Protein AF-A0A8J7XHH4-F1 (afdb_monomer)

Solvent-accessible surface area (backbone atoms only — not comparable to full-atom values): 8682 Å² total; per-residue (Å²): 131,56,57,58,59,51,50,54,49,51,49,52,61,48,37,75,79,38,76,70,52,39,45,34,36,35,46,32,32,19,59,95,51,48,23,86,55,56,85,35,48,41,34,37,41,37,36,25,42,30,60,57,77,44,83,91,37,75,90,38,88,51,46,20,26,38,36,36,40,36,47,81,93,42,71,57,73,76,45,79,43,81,49,61,80,76,68,57,36,77,50,75,79,84,74,85,68,39,56,57,57,46,52,51,51,41,38,74,74,68,55,69,70,51,23,43,33,38,31,42,36,19,61,66,48,95,89,58,86,61,41,27,44,36,32,34,26,72,94,77,43,30,36,38,35,28,31,55,84,78,67,48,76,50,74,45,81,104

Structure (mmCIF, N/CA/C/O backbone):
data_AF-A0A8J7XHH4-F1
#
_entry.id   AF-A0A8J7XHH4-F1
#
loop_
_atom_site.group_PDB
_atom_site.id
_atom_site.type_symbol
_atom_site.label_atom_id
_atom_site.label_alt_id
_atom_site.label_comp_id
_atom_site.label_asym_id
_atom_site.label_entity_id
_atom_site.label_seq_id
_atom_site.pdbx_PDB_ins_code
_atom_site.Cartn_x
_atom_site.Cartn_y
_atom_site.Cartn_z
_atom_site.occupancy
_atom_site.B_iso_or_equiv
_atom_site.auth_seq_id
_atom_site.auth_comp_id
_atom_site.auth_asym_id
_atom_site.auth_atom_id
_atom_site.pdbx_PDB_model_num
ATOM 1 N N . MET A 1 1 ? -11.246 9.301 -6.656 1.00 82.69 1 MET A N 1
ATOM 2 C CA . MET A 1 1 ? -10.552 8.182 -7.326 1.00 82.69 1 MET A CA 1
ATOM 3 C C . MET A 1 1 ? -10.288 7.167 -6.247 1.00 82.69 1 MET A C 1
ATOM 5 O O . MET A 1 1 ? -9.785 7.558 -5.202 1.00 82.69 1 MET A O 1
ATOM 9 N N . SER A 1 2 ? -10.711 5.932 -6.457 1.00 95.56 2 SER A N 1
ATOM 10 C CA . SER A 1 2 ? -10.517 4.839 -5.510 1.00 95.56 2 SER A CA 1
ATOM 11 C C . SER A 1 2 ? -9.021 4.528 -5.355 1.00 95.56 2 SER A C 1
ATOM 13 O O . SER A 1 2 ? -8.223 4.862 -6.239 1.00 95.56 2 SER A O 1
ATOM 15 N N . PHE A 1 3 ? -8.608 3.903 -4.248 1.00 97.94 3 PHE A N 1
ATOM 16 C CA . PHE A 1 3 ? -7.197 3.548 -4.084 1.00 97.94 3 PHE A CA 1
ATOM 17 C C . PHE A 1 3 ? -6.765 2.536 -5.153 1.00 97.94 3 PHE A C 1
ATOM 19 O O . PHE A 1 3 ? -5.697 2.703 -5.741 1.00 97.94 3 PHE A O 1
ATOM 26 N N . LEU A 1 4 ? -7.608 1.554 -5.493 1.00 97.94 4 LEU A N 1
ATOM 27 C CA . LEU A 1 4 ? -7.313 0.614 -6.581 1.00 97.94 4 LEU A CA 1
ATOM 28 C C . LEU A 1 4 ? -7.139 1.308 -7.938 1.00 97.94 4 LEU A C 1
ATOM 30 O O . LEU A 1 4 ? -6.260 0.933 -8.714 1.00 97.94 4 LEU A O 1
ATOM 34 N N . GLU A 1 5 ? -7.911 2.357 -8.228 1.00 97.88 5 GLU A N 1
ATOM 35 C CA . GLU A 1 5 ? -7.711 3.156 -9.443 1.00 97.88 5 GLU A CA 1
ATOM 36 C C . GLU A 1 5 ? -6.350 3.875 -9.446 1.00 97.88 5 GLU A C 1
ATOM 38 O O . GLU A 1 5 ? -5.684 3.931 -10.486 1.00 97.88 5 GLU A O 1
ATOM 43 N N . ILE A 1 6 ? -5.914 4.405 -8.295 1.00 98.38 6 ILE A N 1
ATOM 44 C CA . ILE A 1 6 ? -4.589 5.025 -8.133 1.00 98.38 6 ILE A CA 1
ATOM 45 C C . ILE A 1 6 ? -3.495 3.960 -8.300 1.00 98.38 6 ILE A C 1
ATOM 47 O O . ILE A 1 6 ? -2.567 4.161 -9.085 1.00 98.38 6 ILE A O 1
ATOM 51 N N . LEU A 1 7 ? -3.627 2.806 -7.642 1.00 98.50 7 LEU A N 1
ATOM 52 C CA . LEU A 1 7 ? -2.686 1.686 -7.719 1.00 98.50 7 LEU A CA 1
ATOM 53 C C . LEU A 1 7 ? -2.517 1.181 -9.156 1.00 98.50 7 LEU A C 1
ATOM 55 O O . LEU A 1 7 ? -1.395 1.023 -9.632 1.00 98.50 7 LEU A O 1
ATOM 59 N N . MET A 1 8 ? -3.608 1.000 -9.901 1.00 98.12 8 MET A N 1
ATOM 60 C CA . MET A 1 8 ? -3.527 0.544 -11.292 1.00 98.12 8 MET A CA 1
ATOM 61 C C . MET A 1 8 ? -2.899 1.588 -12.224 1.00 98.12 8 MET A C 1
ATOM 63 O O . MET A 1 8 ? -2.264 1.222 -13.217 1.00 98.12 8 MET A O 1
ATOM 67 N N . LYS A 1 9 ? -3.036 2.887 -11.927 1.00 98.44 9 LYS A N 1
ATOM 68 C CA . LYS A 1 9 ? -2.292 3.940 -12.639 1.00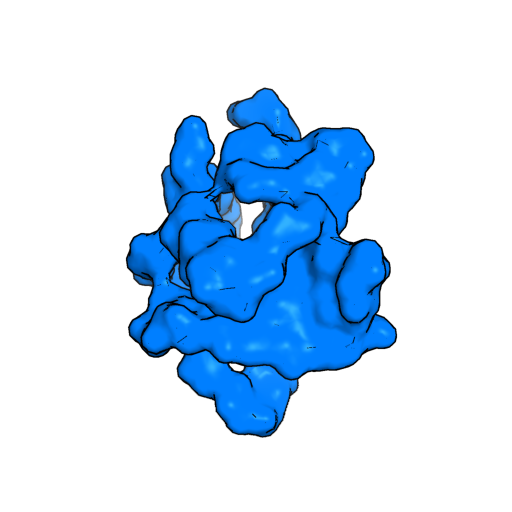 98.44 9 LYS A CA 1
ATOM 69 C C . LYS A 1 9 ? -0.808 3.907 -12.288 1.00 98.44 9 LYS A C 1
ATOM 71 O O . LYS A 1 9 ? 0.010 3.980 -13.202 1.00 98.44 9 LYS A O 1
ATOM 76 N N . ALA A 1 10 ? -0.468 3.736 -11.011 1.00 98.50 10 ALA A N 1
ATOM 77 C CA . ALA A 1 10 ? 0.910 3.583 -10.556 1.00 98.50 10 ALA A CA 1
ATOM 78 C C . ALA A 1 10 ? 1.593 2.390 -11.248 1.00 98.50 10 ALA A C 1
ATOM 80 O O . ALA A 1 10 ? 2.664 2.553 -11.834 1.00 98.50 10 ALA A O 1
ATOM 81 N N . TRP A 1 11 ? 0.917 1.235 -11.283 1.00 98.25 11 TRP A N 1
ATOM 82 C CA . TRP A 1 11 ? 1.371 0.027 -11.973 1.00 98.25 11 TRP A CA 1
ATOM 83 C C . TRP A 1 11 ? 1.678 0.295 -13.446 1.00 98.25 11 TRP A C 1
ATOM 85 O O . TRP A 1 11 ? 2.761 -0.034 -13.924 1.00 98.25 11 TRP A O 1
ATOM 95 N N . LYS A 1 12 ? 0.757 0.945 -14.171 1.00 98.25 12 LYS A N 1
ATOM 96 C CA . LYS A 1 12 ? 0.950 1.289 -15.590 1.00 98.25 12 LYS A CA 1
ATOM 97 C C . LYS A 1 12 ? 2.130 2.238 -15.812 1.00 98.25 12 LYS A C 1
ATOM 99 O O . LYS A 1 12 ? 2.875 2.052 -16.767 1.00 98.25 12 LYS A O 1
ATOM 104 N N . ILE A 1 13 ? 2.308 3.243 -14.950 1.00 98.44 13 ILE A N 1
ATOM 105 C CA . ILE A 1 13 ? 3.426 4.196 -15.047 1.00 98.44 13 ILE A CA 1
ATOM 106 C C . ILE A 1 13 ? 4.764 3.474 -14.868 1.00 98.44 13 ILE A C 1
ATOM 108 O O . ILE A 1 13 ? 5.683 3.693 -15.657 1.00 98.44 13 ILE A O 1
ATOM 112 N N . VAL A 1 14 ? 4.874 2.620 -13.847 1.00 98.12 14 VAL A N 1
ATOM 113 C CA . VAL A 1 14 ? 6.122 1.908 -13.550 1.00 98.12 14 VAL A CA 1
ATOM 114 C C . VAL A 1 14 ? 6.416 0.852 -14.606 1.00 98.12 14 VAL A C 1
ATOM 116 O O . VAL A 1 14 ? 7.515 0.849 -15.149 1.00 98.12 14 VAL A O 1
ATOM 119 N N . THR A 1 15 ? 5.447 0.014 -14.975 1.00 97.06 15 THR A N 1
ATOM 120 C CA . THR A 1 15 ? 5.667 -1.070 -15.952 1.00 97.06 15 THR A CA 1
ATOM 121 C C . THR A 1 15 ? 5.940 -0.583 -17.373 1.00 97.06 15 THR A C 1
ATOM 123 O O . THR A 1 15 ? 6.574 -1.297 -18.145 1.00 97.06 15 THR A O 1
ATOM 126 N N . ALA A 1 16 ? 5.551 0.648 -17.718 1.00 97.19 16 ALA A N 1
ATOM 127 C CA . ALA A 1 16 ? 5.952 1.263 -18.982 1.00 97.19 16 ALA A CA 1
ATOM 128 C C . ALA A 1 16 ? 7.470 1.521 -19.073 1.00 97.19 16 ALA A C 1
ATOM 130 O O . ALA A 1 16 ? 8.018 1.518 -20.172 1.00 97.19 16 ALA A O 1
ATOM 131 N N . GLN A 1 17 ? 8.142 1.749 -17.939 1.00 95.44 17 GLN A N 1
ATOM 132 C CA . GLN A 1 17 ? 9.592 1.990 -17.870 1.00 95.44 17 GLN A CA 1
ATOM 133 C C . GLN A 1 17 ? 10.364 0.746 -17.414 1.00 95.44 17 GLN A C 1
ATOM 135 O O . GLN A 1 17 ? 11.459 0.485 -17.900 1.00 95.44 17 GLN A O 1
ATOM 140 N N . TYR A 1 18 ? 9.756 -0.055 -16.539 1.00 95.62 18 TYR A N 1
ATOM 141 C CA . TYR A 1 18 ? 10.326 -1.253 -15.932 1.00 95.62 18 TYR A CA 1
ATOM 142 C C . TYR A 1 18 ? 9.367 -2.439 -16.147 1.00 95.62 18 TYR A C 1
ATOM 144 O O . TYR A 1 18 ? 8.606 -2.784 -15.242 1.00 95.62 18 TYR A O 1
ATOM 152 N N . PRO A 1 19 ? 9.363 -3.082 -17.331 1.00 94.81 19 PRO A N 1
ATOM 153 C CA . PRO A 1 19 ? 8.359 -4.096 -17.688 1.00 94.81 19 PRO A CA 1
ATOM 154 C C . PRO A 1 19 ? 8.297 -5.314 -16.758 1.00 94.81 19 PRO A C 1
ATOM 156 O O . PRO A 1 19 ? 7.258 -5.960 -16.667 1.00 94.81 19 PRO A O 1
ATOM 159 N N . ASN A 1 20 ? 9.394 -5.607 -16.056 1.00 94.12 20 ASN A N 1
ATOM 160 C CA . ASN A 1 20 ? 9.496 -6.721 -15.112 1.00 94.12 20 ASN A CA 1
ATOM 161 C C . ASN A 1 20 ? 9.258 -6.298 -13.653 1.00 94.12 20 ASN A C 1
ATOM 163 O O . ASN A 1 20 ? 9.538 -7.083 -12.750 1.00 94.12 20 ASN A O 1
ATOM 167 N N . ALA A 1 21 ? 8.800 -5.066 -13.406 1.00 97.12 21 ALA A N 1
ATOM 168 C CA . ALA A 1 21 ? 8.500 -4.593 -12.062 1.00 97.12 21 ALA A CA 1
ATOM 169 C C . ALA A 1 21 ? 7.438 -5.474 -11.391 1.00 97.12 21 ALA A C 1
ATOM 171 O O . ALA A 1 21 ? 6.449 -5.863 -12.011 1.00 97.12 21 ALA A O 1
ATOM 172 N N . GLN A 1 22 ? 7.625 -5.761 -10.106 1.00 97.88 22 GLN A N 1
ATOM 173 C CA . GLN A 1 22 ? 6.695 -6.536 -9.289 1.00 97.88 22 GLN A CA 1
ATOM 174 C C . GLN A 1 22 ? 6.311 -5.694 -8.074 1.00 97.88 22 GLN A C 1
ATOM 176 O O . GLN A 1 22 ? 7.167 -5.071 -7.456 1.00 97.88 22 GLN A O 1
ATOM 181 N N . PHE A 1 23 ? 5.025 -5.616 -7.755 1.00 98.56 23 PHE A N 1
ATOM 182 C CA . PHE A 1 23 ? 4.531 -4.731 -6.702 1.00 98.56 23 PHE A CA 1
ATOM 183 C C . PHE A 1 23 ? 4.818 -5.312 -5.307 1.00 98.56 23 PHE A C 1
ATOM 185 O O . PHE A 1 23 ? 4.500 -6.477 -5.065 1.00 98.56 23 PHE A O 1
ATOM 192 N N . TYR A 1 24 ? 5.411 -4.513 -4.412 1.00 98.25 24 TYR A N 1
ATOM 193 C CA . TYR A 1 24 ? 5.651 -4.892 -3.012 1.00 98.25 24 TYR A CA 1
ATOM 194 C C . TYR A 1 24 ? 4.634 -4.260 -2.070 1.00 98.25 24 TYR A C 1
ATOM 196 O O . TYR A 1 24 ? 3.920 -4.971 -1.367 1.00 98.25 24 TYR A O 1
ATOM 204 N N . GLU A 1 25 ? 4.563 -2.930 -2.060 1.00 98.19 25 GLU A N 1
ATOM 205 C CA . GLU A 1 25 ? 3.775 -2.214 -1.062 1.00 98.19 25 GLU A CA 1
ATOM 206 C C . GLU A 1 25 ? 3.309 -0.834 -1.536 1.00 98.19 25 GLU A C 1
ATOM 208 O O . GLU A 1 25 ? 3.855 -0.239 -2.475 1.00 98.19 25 GLU A O 1
ATOM 213 N N . ALA A 1 26 ? 2.286 -0.315 -0.858 1.00 98.69 26 ALA A N 1
ATOM 214 C CA . ALA A 1 26 ? 1.862 1.072 -0.955 1.00 98.69 26 ALA A CA 1
ATOM 215 C C . ALA A 1 26 ? 1.664 1.682 0.437 1.00 98.69 26 ALA A C 1
ATOM 217 O O . ALA A 1 26 ? 0.777 1.255 1.175 1.00 98.69 26 ALA A O 1
ATOM 218 N N . ASP A 1 27 ? 2.427 2.727 0.752 1.00 98.44 27 ASP A N 1
ATOM 219 C CA . ASP A 1 27 ? 2.287 3.505 1.984 1.00 98.44 27 ASP A CA 1
ATOM 220 C C . ASP A 1 27 ? 1.421 4.732 1.753 1.00 98.44 27 ASP A C 1
ATOM 222 O O . ASP A 1 27 ? 1.783 5.615 0.974 1.00 98.44 27 ASP A O 1
ATOM 226 N N . GLY A 1 28 ? 0.305 4.804 2.461 1.00 98.38 28 GLY A N 1
ATOM 227 C CA . GLY A 1 28 ? -0.654 5.892 2.444 1.00 98.38 28 GLY A CA 1
ATOM 228 C C . GLY A 1 28 ? -0.572 6.751 3.700 1.00 98.38 28 GLY A C 1
ATOM 229 O O . GLY A 1 28 ? -0.479 6.244 4.823 1.00 98.38 28 GLY A O 1
ATOM 230 N N . ARG A 1 29 ? -0.656 8.072 3.523 1.00 97.88 29 ARG A N 1
ATOM 231 C CA . ARG A 1 29 ? -0.745 9.033 4.631 1.00 97.88 29 ARG A CA 1
ATOM 232 C C . ARG A 1 29 ? -1.957 9.952 4.487 1.00 97.88 29 ARG A C 1
ATOM 234 O O . ARG A 1 29 ? -2.134 10.556 3.422 1.00 97.88 29 ARG A O 1
ATOM 241 N N . PRO A 1 30 ? -2.775 10.089 5.545 1.00 96.88 30 PRO A N 1
ATOM 242 C CA . PRO A 1 30 ? -3.801 11.113 5.598 1.00 96.88 30 PRO A CA 1
ATOM 243 C C . PRO A 1 30 ? -3.211 12.522 5.558 1.00 96.88 30 PRO A C 1
ATOM 245 O O . PRO A 1 30 ? -2.183 12.799 6.186 1.00 96.88 30 PRO A O 1
ATOM 248 N N . GLU A 1 31 ? -3.880 13.441 4.868 1.00 91.81 31 GLU A N 1
ATOM 249 C CA . GLU A 1 31 ? -3.545 14.861 4.969 1.00 91.81 31 GLU A CA 1
ATOM 250 C C . GLU A 1 31 ? -3.757 15.354 6.412 1.00 91.81 31 GLU A C 1
ATOM 252 O O . GLU A 1 31 ? -4.759 15.049 7.050 1.00 91.81 31 GLU A O 1
ATOM 257 N N . GLY A 1 32 ? -2.784 16.084 6.965 1.00 89.25 32 GLY A N 1
ATOM 258 C CA . GLY A 1 32 ? -2.826 16.515 8.369 1.00 89.25 32 GLY A CA 1
ATOM 259 C C . GLY A 1 32 ? -2.534 15.407 9.395 1.00 89.25 32 GLY A C 1
ATOM 260 O O . GLY A 1 32 ? -2.571 15.681 10.591 1.00 89.25 32 GLY A O 1
ATOM 261 N N . GLY A 1 33 ? -2.201 14.186 8.953 1.00 91.75 33 GLY A N 1
ATOM 262 C CA . GLY A 1 33 ? -1.739 13.091 9.816 1.00 91.75 33 GLY A CA 1
ATOM 263 C C . GLY A 1 33 ? -2.840 12.309 10.538 1.00 91.75 33 GLY A C 1
ATOM 264 O O . GLY A 1 33 ? -2.533 11.543 11.447 1.00 91.75 33 GLY A O 1
ATOM 265 N N . SER A 1 34 ? -4.104 12.498 10.155 1.00 94.88 34 SER A N 1
ATOM 266 C CA . SER A 1 34 ? -5.266 11.847 10.764 1.00 94.88 34 SER A CA 1
ATOM 267 C C . SER A 1 34 ? -6.324 11.550 9.700 1.00 94.88 34 SER A C 1
ATOM 269 O O . SER A 1 34 ? -6.716 12.451 8.961 1.00 94.88 34 SER A O 1
ATOM 271 N N . GLY A 1 35 ? -6.763 10.294 9.595 1.00 95.88 35 GLY A N 1
ATOM 272 C CA . GLY A 1 35 ? -7.727 9.834 8.595 1.00 95.88 35 GLY A CA 1
ATOM 273 C C . GLY A 1 35 ? -8.794 8.912 9.179 1.00 95.88 35 GLY A C 1
ATOM 274 O O . GLY A 1 35 ? -8.553 8.172 10.127 1.00 95.88 35 GLY A O 1
ATOM 275 N N . THR A 1 36 ? -9.992 8.961 8.605 1.00 97.06 36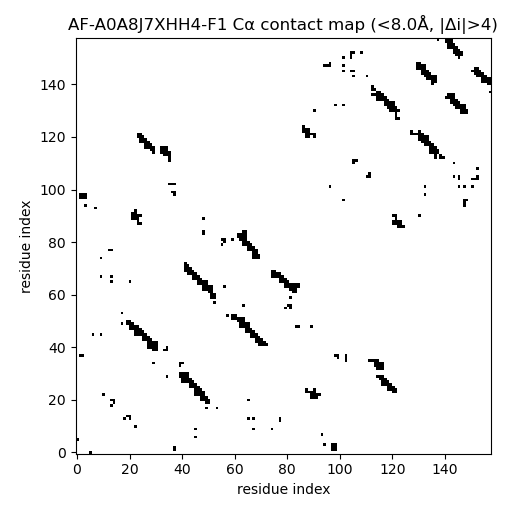 THR A N 1
ATOM 276 C CA . THR A 1 36 ? -11.158 8.134 8.978 1.00 97.06 36 THR A CA 1
ATOM 277 C C . THR A 1 36 ? -11.889 7.549 7.768 1.00 97.06 36 THR A C 1
ATOM 279 O O . THR A 1 36 ? -12.712 6.646 7.915 1.00 97.06 36 THR A O 1
ATOM 282 N N . LYS A 1 37 ? -11.592 8.042 6.563 1.00 97.44 37 LYS A N 1
ATOM 283 C CA . LYS A 1 37 ? -12.188 7.612 5.293 1.00 97.44 37 LYS A CA 1
ATOM 284 C C . LYS A 1 37 ? -11.125 7.567 4.186 1.00 97.44 37 LYS A C 1
ATOM 286 O O . LYS A 1 37 ? -10.074 8.193 4.328 1.00 97.44 37 LYS A O 1
ATOM 291 N N . PRO A 1 38 ? -11.384 6.868 3.065 1.00 97.31 38 PRO A N 1
ATOM 292 C CA . PRO A 1 38 ? -10.405 6.722 1.984 1.00 97.31 38 PRO A CA 1
ATOM 293 C C . PRO A 1 38 ? -9.891 8.050 1.432 1.00 97.31 38 PRO A C 1
ATOM 295 O O . PRO A 1 38 ? -8.695 8.198 1.203 1.00 97.31 38 PRO A O 1
ATOM 298 N N . ASP A 1 39 ? -10.790 9.023 1.270 1.00 96.44 39 ASP A N 1
ATOM 299 C CA . ASP A 1 39 ? -10.474 10.333 0.694 1.00 96.44 39 ASP A CA 1
ATOM 300 C C . ASP A 1 39 ? -9.541 11.180 1.571 1.00 96.44 39 ASP A C 1
ATOM 302 O O . ASP A 1 39 ? -9.007 12.180 1.095 1.00 96.44 39 ASP A O 1
ATOM 306 N N . ASP A 1 40 ? -9.314 10.803 2.832 1.00 97.06 40 ASP A N 1
ATOM 307 C CA . ASP A 1 40 ? -8.343 11.500 3.677 1.00 97.06 40 ASP A CA 1
ATOM 308 C C . ASP A 1 40 ? -6.903 11.176 3.242 1.00 97.06 40 ASP A C 1
ATOM 310 O O . ASP A 1 40 ? -5.998 11.986 3.451 1.00 97.06 40 ASP A O 1
ATOM 314 N N . VAL A 1 41 ? -6.676 10.022 2.598 1.00 97.94 41 VAL A N 1
ATOM 315 C CA . VAL A 1 41 ? -5.348 9.536 2.193 1.00 97.94 41 VAL A CA 1
ATOM 316 C C . VAL A 1 41 ? -4.929 10.137 0.852 1.00 97.94 41 VAL A C 1
ATOM 318 O O . VAL A 1 41 ? -5.257 9.636 -0.226 1.00 97.94 41 VAL A O 1
ATOM 321 N N . GLN A 1 42 ? -4.181 11.236 0.928 1.00 95.88 42 GLN A N 1
ATOM 322 C CA . GLN A 1 42 ? -3.819 12.068 -0.225 1.00 95.88 42 GLN A CA 1
ATOM 323 C C . GLN A 1 42 ? -2.371 11.891 -0.695 1.00 95.88 42 GLN A C 1
ATOM 325 O O . GLN A 1 42 ? -2.031 12.342 -1.793 1.00 95.88 42 GLN A O 1
ATOM 330 N N . GLU A 1 43 ? -1.524 11.243 0.106 1.00 97.44 43 GLU A N 1
ATOM 331 C CA . GLU A 1 43 ? -0.154 10.874 -0.254 1.00 97.44 43 GLU A CA 1
ATOM 332 C C . GLU A 1 43 ? -0.028 9.353 -0.318 1.00 97.44 43 GLU A C 1
ATOM 334 O O . GLU A 1 43 ? -0.441 8.665 0.614 1.00 97.44 43 GLU A O 1
ATOM 339 N N . TRP A 1 44 ? 0.584 8.856 -1.395 1.00 98.56 44 TRP A N 1
ATOM 340 C CA . TRP A 1 44 ? 0.978 7.458 -1.531 1.00 98.56 44 TRP A CA 1
ATOM 341 C C . TRP A 1 44 ? 2.427 7.332 -1.998 1.00 98.56 44 TRP A C 1
ATOM 343 O O . TRP A 1 44 ? 2.854 8.036 -2.918 1.00 98.56 44 TRP A O 1
ATOM 353 N N . ARG A 1 45 ? 3.168 6.383 -1.426 1.00 98.69 45 ARG A N 1
ATOM 354 C CA . ARG A 1 45 ? 4.415 5.853 -1.988 1.00 98.69 45 ARG A CA 1
ATOM 355 C C . ARG A 1 45 ? 4.174 4.412 -2.410 1.00 98.69 45 ARG A C 1
ATOM 357 O O . ARG A 1 45 ? 3.853 3.588 -1.572 1.00 98.69 45 ARG A O 1
ATOM 364 N N . PHE A 1 46 ? 4.362 4.119 -3.689 1.00 98.81 46 PHE A N 1
ATOM 365 C CA . PHE A 1 46 ? 4.317 2.766 -4.237 1.00 98.81 46 PHE A CA 1
ATOM 366 C C . PHE A 1 46 ? 5.737 2.238 -4.393 1.00 98.81 46 PHE A C 1
ATOM 368 O O . PHE A 1 46 ? 6.587 2.952 -4.934 1.00 98.81 46 PHE A O 1
ATOM 375 N N . VAL A 1 47 ? 5.971 1.002 -3.968 1.00 98.75 47 VAL A N 1
ATOM 376 C CA . VAL A 1 47 ? 7.277 0.343 -4.010 1.00 98.75 47 VAL A CA 1
ATOM 377 C C . VAL A 1 47 ? 7.194 -0.906 -4.877 1.00 98.75 47 VAL A C 1
ATOM 379 O O . VAL A 1 47 ? 6.262 -1.708 -4.772 1.00 98.75 47 VAL A O 1
ATOM 382 N N . TYR A 1 48 ? 8.185 -1.062 -5.749 1.00 98.50 48 TYR A N 1
ATOM 383 C CA . TYR A 1 48 ? 8.281 -2.164 -6.692 1.00 98.50 48 TYR A CA 1
ATOM 384 C C . TYR A 1 48 ? 9.649 -2.830 -6.606 1.00 98.50 48 TYR A C 1
ATOM 386 O O . TYR A 1 48 ? 10.680 -2.154 -6.621 1.00 98.50 48 TYR A O 1
ATOM 394 N N . ASN A 1 49 ? 9.640 -4.158 -6.607 1.00 97.69 49 ASN A N 1
ATOM 395 C CA . ASN A 1 49 ? 10.794 -4.983 -6.907 1.00 97.69 49 ASN A CA 1
ATOM 396 C C . ASN A 1 49 ? 11.134 -4.883 -8.391 1.00 97.69 49 ASN A C 1
ATOM 398 O O . ASN A 1 49 ? 10.263 -5.100 -9.238 1.00 97.69 49 ASN A O 1
ATOM 402 N N . ILE A 1 50 ? 12.402 -4.674 -8.711 1.00 96.69 50 ILE A N 1
ATOM 403 C CA . ILE A 1 50 ? 12.929 -4.848 -10.059 1.00 96.69 50 ILE A CA 1
ATOM 404 C C . ILE A 1 50 ? 13.904 -6.033 -10.029 1.00 96.69 50 ILE A C 1
ATOM 406 O O . ILE A 1 50 ? 14.940 -5.938 -9.365 1.00 96.69 50 ILE A O 1
ATOM 410 N N . PRO A 1 51 ? 13.597 -7.152 -10.715 1.00 93.69 51 PRO A N 1
ATOM 411 C CA . PRO A 1 51 ? 14.520 -8.277 -10.842 1.00 93.69 51 PRO A CA 1
ATOM 412 C C . PRO A 1 51 ? 15.869 -7.872 -11.468 1.00 93.69 51 PRO A C 1
ATOM 414 O O . PRO A 1 51 ? 15.945 -6.830 -12.129 1.00 93.69 51 PRO A O 1
ATOM 417 N N . PRO A 1 52 ? 16.930 -8.688 -11.313 1.00 91.00 52 PRO A N 1
ATOM 418 C CA . PRO A 1 52 ? 18.255 -8.368 -11.834 1.00 91.00 52 PRO A CA 1
ATOM 419 C C . PRO A 1 52 ? 18.246 -8.142 -13.351 1.00 91.00 52 PRO A C 1
ATOM 421 O O . PRO A 1 52 ? 17.434 -8.720 -14.078 1.00 91.00 52 PRO A O 1
ATOM 424 N N . GLY A 1 53 ? 19.191 -7.331 -13.833 1.00 83.00 53 GLY A N 1
ATOM 425 C CA . GLY A 1 53 ? 19.325 -7.000 -15.257 1.00 83.00 53 GLY A CA 1
ATOM 426 C C . GLY A 1 53 ? 18.659 -5.685 -15.677 1.00 83.00 53 GLY A C 1
ATOM 427 O O . GLY A 1 53 ? 18.450 -5.460 -16.870 1.00 83.00 53 GLY A O 1
ATOM 428 N N . SER A 1 54 ? 18.327 -4.809 -14.723 1.00 81.25 54 SER A N 1
ATOM 429 C CA . SER A 1 54 ? 17.913 -3.435 -15.032 1.00 81.25 54 SER A CA 1
ATOM 430 C C . SER A 1 54 ? 19.058 -2.635 -15.662 1.00 81.25 54 SER A C 1
ATOM 432 O O . SER A 1 54 ? 20.213 -2.804 -15.271 1.00 81.25 54 SER A O 1
ATOM 434 N N . LYS A 1 55 ? 18.753 -1.735 -16.602 1.00 84.81 55 LYS A N 1
ATOM 435 C CA . LYS A 1 55 ? 19.776 -0.933 -17.302 1.00 84.81 55 LYS A CA 1
ATOM 436 C C . LYS A 1 55 ? 20.327 0.193 -16.432 1.00 84.81 55 LYS A C 1
ATOM 438 O O . LYS A 1 55 ? 21.438 0.659 -16.651 1.00 84.81 55 LYS A O 1
ATOM 443 N N . GLU A 1 56 ? 19.525 0.632 -15.478 1.00 86.69 56 GLU A N 1
ATOM 444 C CA . GLU A 1 56 ? 19.778 1.732 -14.560 1.00 86.69 56 GLU A CA 1
ATOM 445 C C . GLU A 1 56 ? 20.751 1.326 -13.442 1.00 86.69 56 GLU A C 1
ATOM 447 O O . GLU A 1 56 ? 21.461 2.177 -12.913 1.00 86.69 56 GLU A O 1
ATOM 452 N N . CYS A 1 57 ? 20.827 0.026 -13.136 1.00 88.62 57 CYS A N 1
ATOM 453 C CA . CYS A 1 57 ? 21.750 -0.566 -12.166 1.00 88.62 57 CYS A CA 1
ATOM 454 C C . CYS A 1 57 ? 22.549 -1.715 -12.817 1.00 88.62 57 CYS A C 1
ATOM 456 O O . CYS A 1 57 ? 22.311 -2.884 -12.503 1.00 88.62 57 CYS A O 1
ATOM 458 N N . PRO A 1 58 ? 23.465 -1.413 -13.759 1.00 83.38 58 PRO A N 1
ATOM 459 C CA . PRO A 1 58 ? 24.130 -2.423 -14.589 1.00 83.38 58 PRO A CA 1
ATOM 460 C C . PRO A 1 58 ? 25.076 -3.342 -13.802 1.00 83.38 58 PRO A C 1
ATOM 462 O O . PRO A 1 58 ? 25.264 -4.493 -14.190 1.00 83.38 58 PRO A O 1
ATOM 465 N N . ASP A 1 59 ? 25.627 -2.858 -12.686 1.00 87.25 59 ASP A N 1
ATOM 466 C CA . ASP A 1 59 ? 26.584 -3.594 -11.850 1.00 87.25 59 ASP A CA 1
ATOM 467 C C . ASP A 1 59 ? 25.918 -4.314 -10.663 1.00 87.25 59 ASP A C 1
ATOM 469 O O . ASP A 1 59 ? 26.603 -4.860 -9.797 1.00 87.25 59 ASP A O 1
ATOM 473 N N . THR A 1 60 ? 24.581 -4.320 -10.593 1.00 83.88 60 THR A N 1
ATOM 474 C CA . THR A 1 60 ? 23.833 -4.917 -9.481 1.00 83.88 60 THR A CA 1
ATOM 475 C C . THR A 1 60 ? 23.322 -6.312 -9.858 1.00 83.88 60 THR A C 1
ATOM 477 O O . THR A 1 60 ? 22.372 -6.431 -10.634 1.00 83.88 60 THR A O 1
ATOM 480 N N . PRO A 1 61 ? 23.898 -7.397 -9.298 1.00 84.81 61 PRO A N 1
ATOM 481 C CA . PRO A 1 61 ? 23.459 -8.764 -9.590 1.00 84.81 61 PRO A CA 1
ATOM 482 C C . PRO A 1 61 ? 22.183 -9.165 -8.830 1.00 84.81 61 PRO A C 1
ATOM 484 O O . PRO A 1 61 ? 21.668 -10.264 -9.028 1.00 84.81 61 PRO A O 1
ATOM 487 N N . SER A 1 62 ? 21.689 -8.306 -7.935 1.00 91.50 62 SER A N 1
ATOM 488 C CA . SER A 1 62 ? 20.510 -8.532 -7.100 1.00 91.50 62 SER A CA 1
ATOM 489 C C . SER A 1 62 ? 19.288 -7.761 -7.596 1.00 91.50 62 SER A C 1
ATOM 491 O O . SER A 1 62 ? 19.360 -6.952 -8.520 1.00 91.50 62 SER A O 1
ATOM 493 N N . ASN A 1 63 ? 18.152 -7.992 -6.938 1.00 95.00 63 ASN A N 1
ATOM 494 C CA . ASN A 1 63 ? 16.982 -7.143 -7.104 1.00 95.00 63 ASN A CA 1
ATOM 495 C C . ASN A 1 63 ? 17.294 -5.694 -6.693 1.00 95.00 63 ASN A C 1
ATOM 497 O O . ASN A 1 63 ? 18.150 -5.445 -5.840 1.00 95.00 63 ASN A O 1
ATOM 501 N N . THR A 1 64 ? 16.556 -4.758 -7.283 1.00 96.75 64 THR A N 1
ATOM 502 C CA . THR A 1 64 ? 16.621 -3.316 -7.009 1.00 96.75 64 THR A CA 1
ATOM 503 C C . THR A 1 64 ? 15.216 -2.752 -6.797 1.00 96.75 64 THR A C 1
ATOM 505 O O . THR A 1 64 ? 14.228 -3.481 -6.927 1.00 96.75 64 THR A O 1
ATOM 508 N N . THR A 1 65 ? 15.108 -1.469 -6.453 1.00 97.88 65 THR A N 1
ATOM 509 C CA . THR A 1 65 ? 13.838 -0.870 -6.023 1.00 97.88 65 THR A CA 1
ATOM 510 C C . THR A 1 65 ? 13.435 0.299 -6.900 1.00 97.88 65 THR A C 1
ATOM 512 O O . THR A 1 65 ? 14.215 1.229 -7.105 1.00 97.88 65 THR A O 1
ATOM 515 N N . VAL A 1 66 ? 12.178 0.313 -7.339 1.00 98.25 66 VAL A N 1
ATOM 516 C CA . VAL A 1 66 ? 11.552 1.504 -7.922 1.00 98.25 66 VAL A CA 1
ATOM 517 C C . VAL A 1 66 ? 10.471 2.027 -6.991 1.00 98.25 66 VAL A C 1
ATOM 519 O O . VAL A 1 66 ? 9.605 1.286 -6.534 1.00 98.25 66 VAL A O 1
ATOM 522 N N . MET A 1 67 ? 10.507 3.332 -6.741 1.00 98.62 67 MET A N 1
ATOM 523 C CA . MET A 1 67 ? 9.506 4.056 -5.971 1.00 98.62 67 MET A CA 1
ATOM 524 C C . MET A 1 67 ? 8.762 5.049 -6.858 1.00 98.62 67 MET A C 1
ATOM 526 O O . MET A 1 67 ? 9.365 5.765 -7.658 1.00 98.62 67 MET A O 1
ATOM 530 N N . LEU A 1 68 ? 7.450 5.146 -6.677 1.00 98.75 68 LEU A N 1
ATOM 531 C CA . LEU A 1 68 ? 6.608 6.147 -7.325 1.00 98.75 68 LEU A CA 1
ATOM 532 C C . LEU A 1 68 ? 5.757 6.847 -6.270 1.00 98.75 68 LEU A C 1
ATOM 534 O O . LEU A 1 68 ? 5.110 6.184 -5.464 1.00 98.75 68 LEU A O 1
ATOM 538 N N . ARG A 1 69 ? 5.737 8.181 -6.275 1.00 98.56 69 ARG A N 1
ATOM 539 C CA . ARG A 1 69 ? 4.897 8.955 -5.358 1.00 98.56 69 ARG A CA 1
ATOM 540 C C . ARG A 1 69 ? 3.645 9.452 -6.060 1.00 98.56 69 ARG A C 1
ATOM 542 O O . ARG A 1 69 ? 3.700 9.853 -7.220 1.00 98.56 69 ARG A O 1
ATOM 549 N N . TYR A 1 70 ? 2.543 9.473 -5.329 1.00 98.44 70 TYR A N 1
ATOM 550 C CA . TYR A 1 70 ? 1.319 10.177 -5.675 1.00 98.44 70 TYR A CA 1
ATOM 551 C C . TYR A 1 70 ? 1.014 11.188 -4.576 1.00 98.44 70 TYR A C 1
ATOM 553 O O . TYR A 1 70 ? 1.079 10.859 -3.394 1.00 98.44 70 TYR A O 1
ATOM 561 N N . TYR A 1 71 ? 0.666 12.408 -4.963 1.00 97.00 71 TYR A N 1
ATOM 562 C CA . TYR A 1 71 ? 0.243 13.453 -4.043 1.00 97.00 71 TYR A CA 1
ATOM 563 C C . TYR A 1 71 ? -0.862 14.282 -4.690 1.00 97.00 71 TYR A C 1
ATOM 565 O O . TYR A 1 71 ? -0.676 14.797 -5.796 1.00 97.00 71 TYR A O 1
ATOM 573 N N . LYS A 1 72 ? -2.014 14.394 -4.019 1.00 93.69 72 LYS A N 1
ATOM 574 C CA . LYS A 1 72 ? -3.142 15.261 -4.418 1.00 93.69 72 LYS A CA 1
ATOM 575 C C . LYS A 1 72 ? -3.467 15.215 -5.921 1.00 93.69 72 LYS A C 1
ATOM 577 O O . LYS A 1 72 ? -3.529 16.239 -6.599 1.00 93.69 72 LYS A O 1
ATOM 582 N N . GLY A 1 73 ? -3.649 14.012 -6.464 1.00 94.38 73 GLY A N 1
ATOM 583 C CA . GLY A 1 73 ? -4.059 13.814 -7.861 1.00 94.38 73 GLY A CA 1
ATOM 584 C C . GLY A 1 73 ? -2.924 13.678 -8.875 1.00 94.38 73 GLY A C 1
ATOM 585 O O . GLY A 1 73 ? -3.206 13.391 -10.037 1.00 94.38 73 GLY A O 1
ATOM 586 N N . SER A 1 74 ? -1.662 13.844 -8.470 1.00 97.00 74 SER A N 1
ATOM 587 C CA . SER A 1 74 ? -0.515 13.844 -9.386 1.00 97.00 74 SER A CA 1
ATOM 588 C C . SER A 1 74 ? 0.537 12.808 -9.006 1.00 97.00 74 SER A C 1
ATOM 590 O O . SER A 1 74 ? 0.843 12.631 -7.830 1.00 97.00 74 SER A O 1
ATOM 592 N N . PHE A 1 75 ? 1.125 12.157 -10.012 1.00 98.50 75 PHE A N 1
ATOM 593 C CA . PHE A 1 75 ? 2.257 11.245 -9.839 1.00 98.50 75 PHE A CA 1
ATOM 594 C C . PHE A 1 75 ? 3.592 11.964 -10.058 1.00 98.50 75 PHE A C 1
ATOM 596 O O . PHE A 1 75 ? 3.712 12.815 -10.941 1.00 98.50 75 PHE A O 1
ATOM 603 N N . SER A 1 76 ? 4.612 11.587 -9.287 1.00 98.06 76 SER A N 1
ATOM 604 C CA . SER A 1 76 ? 6.002 11.954 -9.561 1.00 98.06 76 SER A CA 1
ATOM 605 C C . SER A 1 76 ? 6.560 11.166 -10.751 1.00 98.06 76 SER A C 1
ATOM 607 O O . SER A 1 76 ? 5.907 10.289 -11.317 1.00 98.06 76 SER A O 1
ATOM 609 N N . LYS A 1 77 ? 7.821 11.427 -11.108 1.00 97.00 77 LYS A N 1
ATOM 610 C CA . LYS A 1 77 ? 8.595 10.458 -11.895 1.00 97.00 77 LYS A CA 1
ATOM 611 C C . LYS A 1 77 ? 8.950 9.247 -11.015 1.00 97.00 77 LYS A C 1
ATOM 613 O O . LYS A 1 77 ? 9.146 9.447 -9.809 1.00 97.00 77 LYS A O 1
ATOM 618 N N . PRO A 1 78 ? 9.044 8.030 -11.580 1.00 97.81 78 PRO A N 1
ATOM 619 C CA . P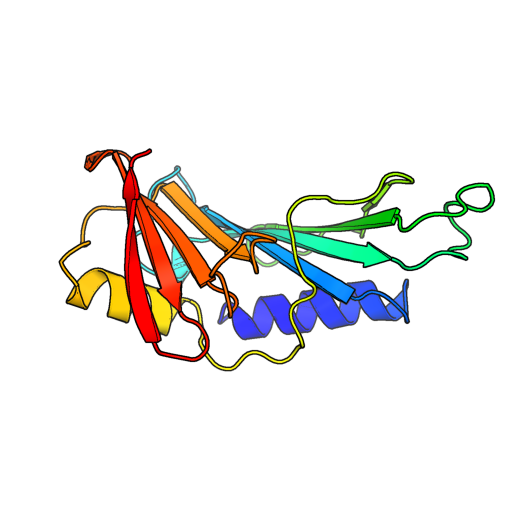RO A 1 78 ? 9.639 6.898 -10.881 1.00 97.81 78 PRO A CA 1
ATOM 620 C C . PRO A 1 78 ? 11.083 7.204 -10.472 1.00 97.81 78 PRO A C 1
ATOM 622 O O . PRO A 1 78 ? 11.834 7.805 -11.240 1.00 97.81 78 PRO A O 1
ATOM 625 N N . SER A 1 79 ? 11.458 6.783 -9.269 1.00 97.19 79 SER A N 1
ATOM 626 C CA . SER A 1 79 ? 12.819 6.852 -8.741 1.00 97.19 79 SER A CA 1
ATOM 627 C C . SER A 1 79 ? 13.352 5.440 -8.584 1.00 97.19 79 SER A C 1
ATOM 629 O O . SER A 1 79 ? 12.734 4.641 -7.884 1.00 97.19 79 SER A O 1
ATOM 631 N N . HIS A 1 80 ? 14.492 5.144 -9.195 1.00 96.75 80 HIS A N 1
ATOM 632 C CA . HIS A 1 80 ? 15.156 3.847 -9.090 1.00 96.75 80 HIS A CA 1
ATOM 633 C C . HIS A 1 80 ? 16.350 3.951 -8.148 1.00 96.75 80 HIS A C 1
ATOM 635 O O . HIS A 1 80 ? 17.119 4.908 -8.216 1.00 96.75 80 HIS A O 1
ATOM 641 N N . VAL A 1 81 ? 16.476 2.980 -7.255 1.00 95.62 81 VAL A N 1
ATOM 642 C CA . VAL A 1 81 ? 17.593 2.817 -6.332 1.00 95.62 81 VAL A CA 1
ATOM 643 C C . VAL A 1 81 ? 18.187 1.420 -6.512 1.00 95.62 81 VAL A C 1
ATOM 645 O O . VAL A 1 81 ? 17.444 0.439 -6.572 1.00 95.62 81 VAL A O 1
ATOM 648 N N . CYS A 1 82 ? 19.517 1.319 -6.569 1.00 95.44 82 CYS A N 1
ATOM 649 C CA . CYS A 1 82 ? 20.244 0.067 -6.818 1.00 95.44 82 CYS A CA 1
ATOM 650 C C . CYS A 1 82 ? 20.387 -0.835 -5.580 1.00 95.44 82 CYS A C 1
ATOM 652 O O . CYS A 1 82 ? 21.312 -1.640 -5.488 1.00 95.44 82 CYS A O 1
ATOM 654 N N . GLU A 1 83 ? 19.447 -0.722 -4.646 1.00 95.06 83 GLU A N 1
ATOM 655 C CA . GLU A 1 83 ? 19.349 -1.541 -3.444 1.00 95.06 83 GLU A CA 1
ATOM 656 C C . GLU A 1 83 ? 17.995 -2.265 -3.412 1.00 95.06 83 GLU A C 1
ATOM 658 O O . GLU A 1 83 ? 16.990 -1.723 -3.897 1.00 95.06 83 GLU A O 1
ATOM 663 N N . PRO A 1 84 ? 17.936 -3.490 -2.861 1.00 95.06 84 PRO A N 1
ATOM 664 C CA . PRO A 1 84 ? 16.684 -4.217 -2.724 1.00 95.06 84 PRO A CA 1
ATOM 665 C C . PRO A 1 84 ? 15.810 -3.623 -1.614 1.00 95.06 84 PRO A C 1
ATOM 667 O O . PRO A 1 84 ? 16.306 -3.188 -0.575 1.00 95.06 84 PRO A O 1
ATOM 670 N N . TRP A 1 85 ? 14.495 -3.687 -1.815 1.00 95.94 85 TRP A N 1
ATOM 671 C CA . TRP A 1 85 ? 13.515 -3.527 -0.746 1.00 95.94 85 TRP A CA 1
ATOM 672 C C . TRP A 1 85 ? 13.385 -4.851 0.009 1.00 95.94 85 TRP A C 1
ATOM 674 O O . TRP A 1 85 ? 13.370 -5.917 -0.613 1.00 95.94 85 TRP A O 1
ATOM 684 N N . LEU A 1 86 ? 13.341 -4.792 1.337 1.00 93.12 86 LEU A N 1
ATOM 685 C CA . LEU A 1 86 ? 13.345 -5.968 2.207 1.00 93.12 86 LEU A CA 1
ATOM 686 C C . LEU A 1 86 ? 11.990 -6.141 2.899 1.00 93.12 86 LEU A C 1
ATOM 688 O O . LEU A 1 86 ? 11.142 -5.262 2.851 1.00 93.12 86 LEU A O 1
ATOM 692 N N . GLU A 1 87 ? 11.823 -7.279 3.574 1.00 92.31 87 GLU A N 1
ATOM 693 C CA . GLU A 1 87 ? 10.698 -7.569 4.481 1.00 92.31 87 GLU A CA 1
ATOM 694 C C . GLU A 1 87 ? 9.319 -7.766 3.830 1.00 92.31 87 GLU A C 1
ATOM 696 O O . GLU A 1 87 ? 8.348 -7.991 4.552 1.00 92.31 87 GLU A O 1
ATOM 701 N N . ASP A 1 88 ? 9.223 -7.779 2.497 1.00 94.12 88 ASP A N 1
ATOM 702 C CA . ASP A 1 88 ? 7.962 -7.979 1.775 1.00 94.12 88 ASP A CA 1
ATOM 703 C C . ASP A 1 88 ? 8.000 -9.115 0.753 1.00 94.12 88 ASP A C 1
ATOM 705 O O . ASP A 1 88 ? 9.011 -9.412 0.113 1.00 94.12 88 ASP A O 1
ATOM 709 N N . VAL A 1 89 ? 6.839 -9.742 0.582 1.00 96.06 89 VAL A N 1
ATOM 710 C CA . VAL A 1 89 ? 6.515 -10.669 -0.499 1.00 96.06 89 VAL A CA 1
ATOM 711 C C . VAL A 1 89 ? 5.846 -9.889 -1.632 1.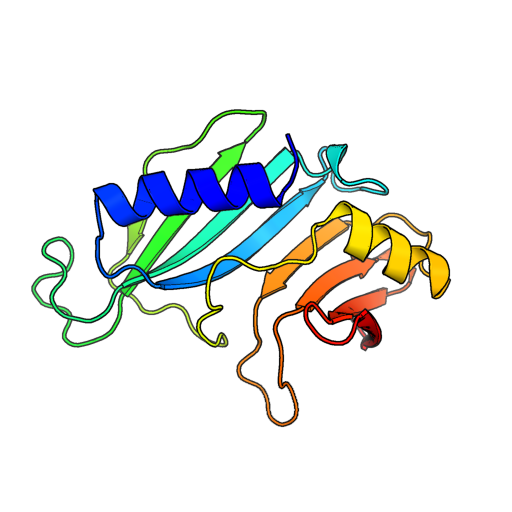00 96.06 89 VAL A C 1
ATOM 713 O O . VAL A 1 89 ? 5.121 -8.922 -1.408 1.00 96.06 89 VAL A O 1
ATOM 716 N N . ILE A 1 90 ? 6.066 -10.324 -2.874 1.00 97.44 90 ILE A N 1
ATOM 717 C CA . ILE A 1 90 ? 5.397 -9.755 -4.050 1.00 97.44 90 ILE A CA 1
ATOM 718 C C . ILE A 1 90 ? 3.877 -9.917 -3.917 1.00 97.44 90 ILE A C 1
ATOM 720 O O . ILE A 1 90 ? 3.382 -11.030 -3.731 1.00 97.44 90 ILE A O 1
ATOM 724 N N . ILE A 1 91 ? 3.134 -8.828 -4.111 1.00 98.19 91 ILE A N 1
ATOM 725 C CA . ILE A 1 91 ? 1.672 -8.836 -4.180 1.00 98.19 91 ILE A CA 1
ATOM 726 C C . ILE A 1 91 ? 1.240 -8.998 -5.645 1.00 98.19 91 ILE A C 1
ATOM 728 O O . ILE A 1 91 ? 1.500 -8.111 -6.466 1.00 98.19 91 ILE A O 1
ATOM 732 N N . PRO A 1 92 ? 0.543 -10.091 -6.008 1.00 96.38 92 PRO A N 1
ATOM 733 C CA . PRO A 1 92 ? -0.029 -10.233 -7.340 1.00 96.38 92 PRO A CA 1
ATOM 734 C C . PRO A 1 92 ? -1.122 -9.186 -7.575 1.00 96.38 92 PRO A C 1
ATOM 736 O O . PRO A 1 92 ? -2.078 -9.084 -6.807 1.00 96.38 92 PRO A O 1
ATOM 739 N N . LEU A 1 93 ? -0.998 -8.425 -8.662 1.00 95.88 93 LEU A N 1
ATOM 740 C CA . LEU A 1 93 ? -2.032 -7.495 -9.111 1.00 95.88 93 LEU A CA 1
ATOM 741 C C . LEU A 1 93 ? -2.897 -8.127 -10.219 1.00 95.88 93 LEU A C 1
ATOM 743 O O . LEU A 1 93 ? -2.380 -8.910 -11.020 1.00 95.88 93 LEU A O 1
ATOM 747 N N . PRO A 1 94 ? -4.189 -7.758 -10.327 1.00 95.69 94 PRO A N 1
ATOM 748 C CA . PRO A 1 94 ? -4.911 -6.826 -9.455 1.00 95.69 94 PRO A CA 1
ATOM 749 C C . PRO A 1 94 ? -5.377 -7.478 -8.141 1.00 95.69 94 PRO A C 1
ATOM 751 O O . PRO A 1 94 ? -5.788 -8.638 -8.129 1.00 95.69 94 PRO A O 1
ATOM 754 N N . ILE A 1 95 ? -5.393 -6.702 -7.052 1.00 95.81 95 ILE A N 1
ATOM 755 C CA . ILE A 1 95 ? -6.108 -7.073 -5.819 1.00 95.81 95 ILE A CA 1
ATOM 756 C C . ILE A 1 95 ? -7.585 -6.653 -5.901 1.00 95.81 95 ILE A C 1
ATOM 758 O O . ILE A 1 95 ? -7.946 -5.797 -6.710 1.00 95.81 95 ILE A O 1
ATOM 762 N N . LYS A 1 96 ? -8.445 -7.275 -5.082 1.00 96.00 96 LYS A N 1
ATOM 763 C CA . LYS A 1 96 ? -9.905 -7.062 -5.117 1.00 96.00 96 LYS A CA 1
ATOM 764 C C . LYS A 1 96 ? -10.418 -6.072 -4.071 1.00 96.00 96 LYS A C 1
ATOM 766 O O . LYS A 1 96 ? -11.296 -5.282 -4.397 1.00 96.00 96 LYS A O 1
ATOM 771 N N . MET A 1 97 ? -9.899 -6.142 -2.845 1.00 98.44 97 MET A N 1
ATOM 772 C CA . MET A 1 97 ? -10.322 -5.270 -1.749 1.00 98.44 97 MET A CA 1
ATOM 773 C C . MET A 1 97 ? -9.763 -3.863 -1.956 1.00 98.44 97 MET A C 1
ATOM 775 O O . MET A 1 97 ? -8.565 -3.708 -2.175 1.00 98.44 97 MET A O 1
ATOM 779 N N . ASP A 1 98 ? -10.627 -2.854 -1.877 1.00 98.50 98 ASP A N 1
ATOM 780 C CA . ASP A 1 98 ? -10.236 -1.441 -1.913 1.00 98.50 98 ASP A CA 1
ATOM 781 C C . ASP A 1 98 ? -10.082 -0.876 -0.490 1.00 98.50 98 ASP A C 1
ATOM 783 O O . ASP A 1 98 ? -10.623 -1.416 0.478 1.00 98.50 98 ASP A O 1
ATOM 787 N N . LEU A 1 99 ? -9.410 0.269 -0.353 1.00 98.56 99 LEU A N 1
ATOM 788 C CA . LEU A 1 99 ? -9.170 0.923 0.937 1.00 98.56 99 LEU A CA 1
ATOM 789 C C . LEU A 1 99 ? -10.474 1.224 1.698 1.00 98.56 99 LEU A C 1
ATOM 791 O O . LEU A 1 99 ? -10.521 1.103 2.919 1.00 98.56 99 LEU A O 1
ATOM 795 N N . GLY A 1 100 ? -11.544 1.603 0.993 1.00 98.50 100 GLY A N 1
ATOM 796 C CA . GLY A 1 100 ? -12.845 1.872 1.619 1.00 98.50 100 GLY A CA 1
ATOM 797 C C . GLY A 1 100 ? -13.477 0.649 2.270 1.00 98.50 100 GLY A C 1
ATOM 798 O O . GLY A 1 100 ? -14.071 0.760 3.344 1.00 98.50 100 GLY A O 1
ATOM 799 N N . GLU A 1 101 ? -13.303 -0.522 1.663 1.00 98.69 101 GLU A N 1
ATOM 800 C CA . GLU A 1 101 ? -13.755 -1.782 2.244 1.00 98.69 101 GLU A CA 1
ATOM 801 C C . GLU A 1 101 ? -12.919 -2.136 3.476 1.00 98.69 101 GLU A C 1
ATOM 803 O O . GLU A 1 101 ? -13.483 -2.437 4.529 1.00 98.69 101 GLU A O 1
ATOM 808 N N . ALA A 1 102 ? -11.593 -1.993 3.389 1.00 98.75 102 ALA A N 1
ATOM 809 C CA . ALA A 1 102 ? -10.696 -2.249 4.510 1.00 98.75 102 ALA A CA 1
ATOM 810 C C . ALA A 1 102 ? -10.990 -1.346 5.724 1.00 98.75 102 ALA A C 1
ATOM 812 O O . ALA A 1 102 ? -11.114 -1.840 6.845 1.00 98.75 102 ALA A O 1
ATOM 813 N N . ILE A 1 103 ? -11.197 -0.040 5.504 1.00 98.69 103 ILE A N 1
ATOM 814 C CA . ILE A 1 103 ? -11.607 0.909 6.555 1.00 98.69 103 ILE A CA 1
ATOM 815 C C . ILE A 1 103 ? -12.950 0.496 7.168 1.00 98.69 103 ILE A C 1
ATOM 817 O O . ILE A 1 103 ? -13.104 0.510 8.388 1.00 98.69 103 ILE A O 1
ATOM 821 N N . THR A 1 104 ? -13.914 0.079 6.342 1.00 98.69 104 THR A N 1
ATOM 822 C CA . THR A 1 104 ? -15.225 -0.377 6.826 1.00 98.69 104 THR A CA 1
ATOM 823 C C . THR A 1 104 ? -15.095 -1.610 7.725 1.00 98.69 104 THR A C 1
ATOM 825 O O . THR A 1 104 ? -15.765 -1.692 8.754 1.00 98.69 104 THR A O 1
ATOM 828 N N . LEU A 1 105 ? -14.247 -2.577 7.361 1.00 98.81 105 LEU A N 1
ATOM 829 C CA . LEU A 1 105 ? -13.993 -3.779 8.163 1.00 98.81 105 LEU A CA 1
ATOM 830 C C . LEU A 1 105 ? -13.301 -3.439 9.489 1.00 98.81 105 LEU A C 1
ATOM 832 O O . LEU A 1 105 ? -13.754 -3.891 10.540 1.00 98.81 105 LEU A O 1
ATOM 836 N N . MET A 1 106 ? -12.273 -2.588 9.453 1.00 98.56 106 MET A N 1
ATOM 837 C CA . MET A 1 106 ? -11.592 -2.069 10.643 1.00 98.56 106 MET A CA 1
ATOM 838 C C . MET A 1 106 ? -12.583 -1.401 11.615 1.00 98.56 106 MET A C 1
ATOM 840 O O . MET A 1 106 ? -12.622 -1.741 12.798 1.00 98.56 106 MET A O 1
ATOM 844 N N . GLN A 1 107 ? -13.440 -0.508 11.114 1.00 98.31 107 GLN A N 1
ATOM 845 C CA . GLN A 1 107 ? -14.442 0.193 11.924 1.00 98.31 107 GLN A CA 1
ATOM 846 C C . GLN A 1 107 ? -15.490 -0.760 12.508 1.00 98.31 107 GLN A C 1
ATOM 848 O O . GLN A 1 107 ? -15.852 -0.637 13.678 1.00 98.31 107 GLN A O 1
ATOM 853 N N . LYS A 1 108 ? -15.950 -1.752 11.732 1.00 98.44 108 LYS A N 1
ATOM 854 C CA . LYS A 1 108 ? -16.865 -2.801 12.220 1.00 98.44 108 LYS A CA 1
ATOM 855 C C . LYS A 1 108 ? -16.255 -3.652 13.334 1.00 98.44 108 LYS A C 1
ATOM 857 O O . LYS A 1 108 ? -17.000 -4.155 14.169 1.00 98.44 108 LYS A O 1
ATOM 862 N N . ALA A 1 109 ? -14.931 -3.795 13.363 1.00 98.00 109 ALA A N 1
ATOM 863 C CA . ALA A 1 109 ? -14.207 -4.471 14.436 1.00 98.00 109 ALA A CA 1
ATOM 864 C C . ALA A 1 109 ? -14.006 -3.595 15.694 1.00 98.00 109 ALA A C 1
ATOM 866 O O . ALA A 1 109 ? -13.425 -4.064 16.668 1.00 98.00 109 ALA A O 1
ATOM 867 N N . GLY A 1 110 ? -14.508 -2.353 15.704 1.00 97.75 110 GLY A N 1
ATOM 868 C CA . GLY A 1 110 ? -14.459 -1.441 16.854 1.00 97.75 110 GLY A CA 1
ATOM 869 C C . GLY A 1 110 ? -13.329 -0.410 16.806 1.00 97.75 110 GLY A C 1
ATOM 870 O O . GLY A 1 110 ? -13.239 0.439 17.690 1.00 97.75 110 GLY A O 1
ATOM 871 N N . TYR A 1 111 ? -12.495 -0.434 15.766 1.00 97.75 111 TYR A N 1
ATOM 872 C CA . TYR A 1 111 ? -11.390 0.506 15.587 1.00 97.75 111 TYR A CA 1
ATOM 873 C C . TYR A 1 111 ? -11.864 1.733 14.800 1.00 97.75 111 TYR A C 1
ATOM 875 O O . TYR A 1 111 ? -11.712 1.818 13.582 1.00 97.75 111 TYR A O 1
ATOM 883 N N . THR A 1 112 ? -12.512 2.665 15.501 1.00 97.31 112 THR A N 1
ATOM 884 C CA . THR A 1 112 ? -13.114 3.873 14.905 1.00 97.31 112 THR A CA 1
ATOM 885 C C . THR A 1 112 ? -12.284 5.142 15.079 1.00 97.31 112 THR A C 1
ATOM 887 O O . THR A 1 112 ? -12.632 6.171 14.499 1.00 97.31 112 THR A O 1
ATOM 890 N N . ASP A 1 113 ? -11.221 5.093 15.883 1.00 97.75 113 ASP A N 1
ATOM 891 C CA . ASP A 1 113 ? -10.325 6.233 16.061 1.00 97.75 113 ASP A CA 1
ATOM 892 C C . ASP A 1 113 ? -9.562 6.541 14.765 1.00 97.75 113 ASP A C 1
ATOM 894 O O . ASP A 1 113 ? -9.335 5.640 13.950 1.00 97.75 113 ASP A O 1
ATOM 898 N N . PRO A 1 114 ? -9.131 7.798 14.560 1.00 97.94 114 PRO A N 1
ATOM 899 C CA . PRO A 1 114 ? -8.399 8.150 13.359 1.00 97.94 114 PRO A CA 1
ATOM 900 C C . PRO A 1 114 ? -7.070 7.402 13.236 1.00 97.94 114 PRO A C 1
ATOM 902 O O . PRO A 1 114 ? -6.284 7.331 14.185 1.00 97.94 114 PRO A O 1
ATOM 905 N N . PHE A 1 115 ? -6.794 6.901 12.036 1.00 98.38 115 PHE A N 1
ATOM 906 C CA . PHE A 1 115 ? -5.501 6.322 11.702 1.00 98.38 115 PHE A CA 1
ATOM 907 C C . PHE A 1 115 ? -4.526 7.410 11.234 1.00 98.38 115 PHE A C 1
ATOM 909 O O . PHE A 1 115 ? -4.929 8.394 10.613 1.00 98.38 115 PHE A O 1
ATOM 916 N N . SER A 1 116 ? -3.234 7.240 11.506 1.00 97.81 116 SER A N 1
ATOM 917 C CA . SER A 1 116 ? -2.169 8.149 11.053 1.00 97.81 116 SER A CA 1
ATOM 918 C C . SER A 1 116 ? -1.456 7.665 9.789 1.00 97.81 116 SER A C 1
ATOM 920 O O . SER A 1 116 ? -0.785 8.444 9.111 1.00 97.81 116 SER A O 1
ATOM 922 N N . SER A 1 117 ? -1.605 6.385 9.455 1.00 98.06 117 SER A N 1
ATOM 923 C CA . SER A 1 117 ? -1.051 5.764 8.255 1.00 98.06 117 SER A CA 1
ATOM 924 C C . SER A 1 117 ? -1.865 4.541 7.854 1.00 98.06 117 SER A C 1
ATOM 926 O O . SER A 1 117 ? -2.537 3.928 8.686 1.00 98.06 117 SER A O 1
ATOM 928 N N . VAL A 1 118 ? -1.769 4.171 6.581 1.00 98.62 118 VAL A N 1
ATOM 929 C CA . VAL A 1 118 ? -2.228 2.879 6.071 1.00 98.62 118 VAL A CA 1
ATOM 930 C C . VAL A 1 118 ? -1.179 2.326 5.118 1.00 98.62 118 VAL A C 1
ATOM 932 O O . VAL A 1 118 ? -0.775 3.031 4.204 1.00 98.62 118 VAL A O 1
ATOM 935 N N . THR A 1 119 ? -0.756 1.080 5.290 1.00 98.62 119 THR A N 1
ATOM 936 C CA . THR A 1 119 ? 0.145 0.416 4.341 1.00 98.62 119 THR A CA 1
ATOM 937 C C . THR A 1 119 ? -0.529 -0.824 3.781 1.00 98.62 119 THR A C 1
ATOM 939 O O . THR A 1 119 ? -0.974 -1.680 4.539 1.00 98.62 119 THR A O 1
ATOM 942 N N . LEU A 1 120 ? -0.607 -0.933 2.456 1.00 98.75 120 LEU A N 1
ATOM 943 C CA . LEU A 1 120 ? -0.888 -2.201 1.790 1.00 98.75 120 LEU A CA 1
ATOM 944 C C . LEU A 1 120 ? 0.443 -2.924 1.584 1.00 98.75 120 LEU A C 1
ATOM 946 O O . LEU A 1 120 ? 1.241 -2.459 0.774 1.00 98.75 120 LEU A O 1
ATOM 950 N N . ARG A 1 121 ? 0.670 -4.046 2.269 1.00 98.25 121 ARG A N 1
ATOM 951 C CA . ARG A 1 121 ? 1.879 -4.873 2.096 1.00 98.25 121 ARG A CA 1
ATOM 952 C C . ARG A 1 121 ? 1.612 -6.347 2.381 1.00 98.25 121 ARG A C 1
ATOM 954 O O . ARG A 1 121 ? 0.610 -6.686 3.011 1.00 98.25 121 ARG A O 1
ATOM 961 N N . TRP A 1 122 ? 2.511 -7.221 1.935 1.00 98.00 122 TRP A N 1
ATOM 962 C CA . TRP A 1 122 ? 2.531 -8.636 2.314 1.00 98.00 122 TRP A CA 1
ATOM 963 C C . TRP A 1 122 ? 3.819 -8.922 3.093 1.00 98.00 122 TRP A C 1
ATOM 965 O O . TRP A 1 122 ? 4.832 -9.251 2.478 1.00 98.00 122 TRP A O 1
ATOM 975 N N . PRO A 1 123 ? 3.790 -8.832 4.436 1.00 96.00 123 PRO A N 1
ATOM 976 C CA . PRO A 1 123 ? 4.979 -9.046 5.252 1.00 96.00 123 PRO A CA 1
ATOM 977 C C . PRO A 1 123 ? 5.620 -10.419 5.025 1.00 96.00 123 PRO A C 1
ATOM 979 O O . PRO A 1 123 ? 4.941 -11.452 5.031 1.00 96.00 123 PRO A O 1
ATOM 982 N N . LEU A 1 124 ? 6.946 -10.445 4.898 1.00 94.19 124 LEU A N 1
ATOM 983 C CA . LEU A 1 124 ? 7.749 -11.666 4.900 1.00 94.19 124 LEU A CA 1
ATOM 984 C C . LEU A 1 124 ? 7.917 -12.171 6.343 1.00 94.19 124 LEU A C 1
ATOM 986 O O . LEU A 1 124 ? 8.979 -12.043 6.948 1.00 94.19 124 LEU A O 1
ATOM 990 N N . TYR A 1 125 ? 6.851 -12.737 6.910 1.00 90.75 125 TYR A N 1
ATOM 991 C CA . TYR A 1 125 ? 6.833 -13.207 8.297 1.00 90.75 125 TYR A CA 1
ATOM 992 C C . TYR A 1 125 ? 6.173 -14.592 8.437 1.00 90.75 125 TYR A C 1
ATOM 994 O O . TYR A 1 125 ? 5.173 -14.870 7.766 1.00 90.75 125 TYR A O 1
ATOM 1002 N N . PRO A 1 126 ? 6.685 -15.493 9.304 1.00 89.44 126 PRO A N 1
ATOM 1003 C CA . PRO A 1 126 ? 6.062 -16.793 9.536 1.00 89.44 126 PRO A CA 1
ATOM 1004 C C . PRO A 1 126 ? 4.589 -16.681 9.950 1.00 89.44 126 PRO A C 1
ATOM 1006 O O . PRO A 1 126 ? 4.245 -16.020 10.920 1.00 89.44 126 PRO A O 1
ATOM 1009 N N . GLY A 1 127 ? 3.707 -17.375 9.229 1.00 86.62 127 GLY A N 1
ATOM 1010 C CA . GLY A 1 127 ? 2.269 -17.379 9.522 1.00 86.62 127 GLY A CA 1
ATOM 1011 C C . GLY A 1 127 ? 1.464 -16.290 8.808 1.00 86.62 127 GLY A C 1
ATOM 1012 O O . GLY A 1 127 ? 0.246 -16.428 8.724 1.00 86.62 127 GLY A O 1
ATOM 1013 N N . VAL A 1 128 ? 2.115 -15.294 8.198 1.00 90.31 128 VAL A N 1
ATOM 1014 C CA . VAL A 1 128 ? 1.470 -14.330 7.296 1.00 90.31 128 VAL A CA 1
ATOM 1015 C C . VAL A 1 128 ? 1.289 -14.963 5.914 1.00 90.31 128 VAL A C 1
ATOM 1017 O O . VAL A 1 128 ? 2.251 -15.385 5.274 1.00 90.31 128 VAL A O 1
ATOM 1020 N N . ARG A 1 129 ? 0.036 -15.080 5.458 1.00 93.50 129 ARG A N 1
ATOM 1021 C CA . ARG A 1 129 ? -0.333 -15.843 4.246 1.00 93.50 129 ARG A CA 1
ATOM 1022 C C . ARG A 1 129 ? -1.064 -15.029 3.181 1.00 93.50 129 ARG A C 1
ATOM 1024 O O . ARG A 1 129 ? -1.459 -15.590 2.163 1.00 93.50 129 ARG A O 1
ATOM 1031 N N . GLU A 1 130 ? -1.237 -13.737 3.411 1.00 97.31 130 GLU A N 1
ATOM 1032 C CA . GLU A 1 130 ? -1.925 -12.824 2.506 1.00 97.31 130 GLU A CA 1
ATOM 1033 C C . GLU A 1 130 ? -1.413 -11.387 2.694 1.00 97.31 130 GLU A C 1
ATOM 1035 O O . GLU A 1 130 ? -0.789 -11.098 3.720 1.00 97.31 130 GLU A O 1
ATOM 1040 N N . PRO A 1 131 ? -1.654 -10.488 1.722 1.00 98.25 131 PRO A N 1
ATOM 1041 C CA . PRO A 1 131 ? -1.449 -9.064 1.921 1.00 98.25 131 PRO A CA 1
ATOM 1042 C C . PRO A 1 131 ? -2.496 -8.474 2.870 1.00 98.25 131 PRO A C 1
ATOM 1044 O O . PRO A 1 131 ? -3.640 -8.931 2.929 1.00 98.25 131 PRO A O 1
ATOM 1047 N N . TYR A 1 132 ? -2.112 -7.400 3.553 1.00 98.50 132 TYR A N 1
ATOM 1048 C CA . TYR A 1 132 ? -2.954 -6.675 4.497 1.00 98.50 132 TYR A CA 1
ATOM 1049 C C . TYR A 1 132 ? -2.972 -5.185 4.189 1.00 98.50 132 TYR A C 1
ATOM 1051 O O . TYR A 1 132 ? -1.949 -4.617 3.808 1.00 98.50 132 TYR A O 1
ATOM 1059 N N . TYR A 1 133 ? -4.112 -4.547 4.450 1.00 98.75 133 TYR A N 1
ATOM 1060 C CA . TYR A 1 133 ? -4.125 -3.134 4.814 1.00 98.75 133 TYR A CA 1
ATOM 1061 C C . TYR A 1 133 ? -3.802 -3.01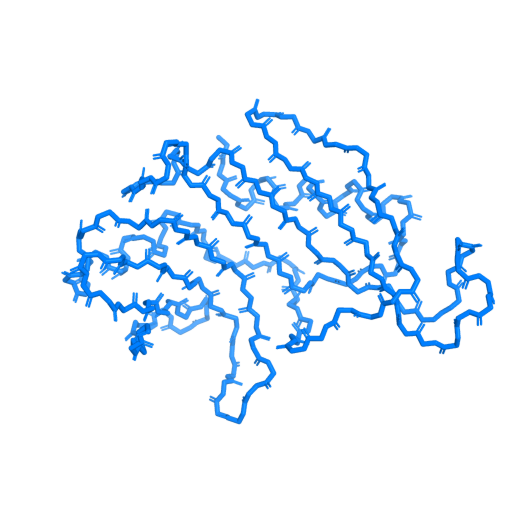8 6.304 1.00 98.75 133 TYR A C 1
ATOM 1063 O O . TYR A 1 133 ? -4.538 -3.545 7.136 1.00 98.75 133 TYR A O 1
ATOM 1071 N N . ILE A 1 134 ? -2.702 -2.349 6.631 1.00 98.50 134 ILE A N 1
ATOM 1072 C CA . ILE A 1 134 ? -2.203 -2.176 7.994 1.00 98.50 134 ILE A CA 1
ATOM 1073 C C . ILE A 1 134 ? -2.388 -0.715 8.387 1.00 98.50 134 ILE A C 1
ATOM 1075 O O . ILE A 1 134 ? -1.711 0.165 7.856 1.00 98.50 134 ILE A O 1
ATOM 1079 N N . PHE A 1 135 ? -3.314 -0.453 9.299 1.00 98.75 135 PHE A N 1
ATOM 1080 C CA . PHE A 1 135 ? -3.633 0.879 9.796 1.00 98.75 135 PHE A CA 1
ATOM 1081 C C . PHE A 1 135 ? -2.890 1.153 11.094 1.00 98.75 135 PHE A C 1
ATOM 1083 O O . PHE A 1 135 ? -2.927 0.341 12.019 1.00 98.75 135 PHE A O 1
ATOM 1090 N N . GLY A 1 136 ? -2.252 2.316 11.189 1.00 98.44 136 GLY A N 1
ATOM 1091 C CA . GLY A 1 136 ? -1.698 2.782 12.452 1.00 98.44 136 GLY A CA 1
ATOM 1092 C C . GLY A 1 136 ? -2.704 3.632 13.212 1.00 98.44 136 GLY A C 1
ATOM 1093 O O . GLY A 1 136 ? -3.082 4.678 12.694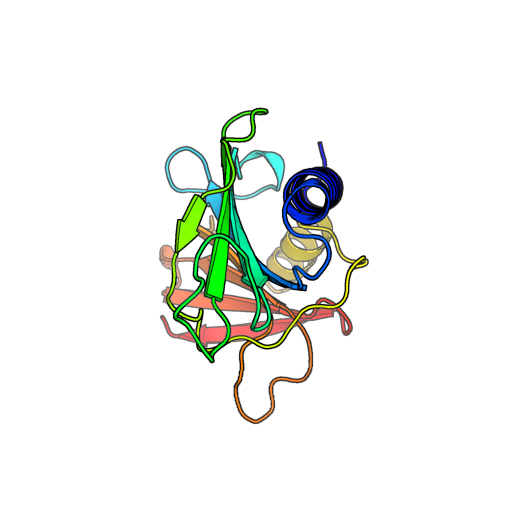 1.00 98.44 136 GLY A O 1
ATOM 1094 N N . ILE A 1 137 ? -3.100 3.237 14.430 1.00 98.00 137 ILE A N 1
ATOM 1095 C CA . ILE A 1 137 ? -4.027 3.998 15.291 1.00 98.00 137 ILE A CA 1
ATOM 1096 C C . ILE A 1 137 ? -3.306 4.444 16.578 1.00 98.00 137 ILE A C 1
ATOM 1098 O O . ILE A 1 137 ? -3.330 3.737 17.592 1.00 98.00 137 ILE A O 1
ATOM 1102 N N . PRO A 1 138 ? -2.653 5.626 16.578 1.00 96.06 138 PRO A N 1
ATOM 1103 C CA . PRO A 1 138 ? -1.794 6.054 17.684 1.00 96.06 138 PRO A CA 1
ATOM 1104 C C . PRO A 1 138 ? -2.511 6.237 19.024 1.00 96.06 138 PRO A C 1
ATOM 1106 O O . PRO A 1 138 ? -1.922 5.960 20.067 1.00 96.06 138 PRO A O 1
ATOM 1109 N N . SER A 1 139 ? -3.774 6.684 19.020 1.00 96.62 139 SER A N 1
ATOM 1110 C CA . SER A 1 139 ? -4.565 6.875 20.249 1.00 96.62 139 SER A CA 1
ATOM 1111 C C . SER A 1 139 ? -4.756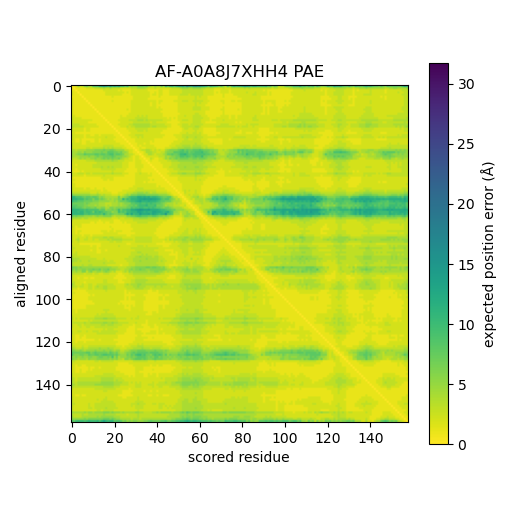 5.574 21.026 1.00 96.62 139 SER A C 1
ATOM 1113 O O . SER A 1 139 ? -4.844 5.594 22.252 1.00 96.62 139 SER A O 1
ATOM 1115 N N . GLN A 1 140 ? -4.771 4.448 20.312 1.00 96.31 140 GLN A N 1
ATOM 1116 C CA . GLN A 1 140 ? -4.966 3.112 20.865 1.00 96.31 140 GLN A CA 1
ATOM 1117 C C . GLN A 1 140 ?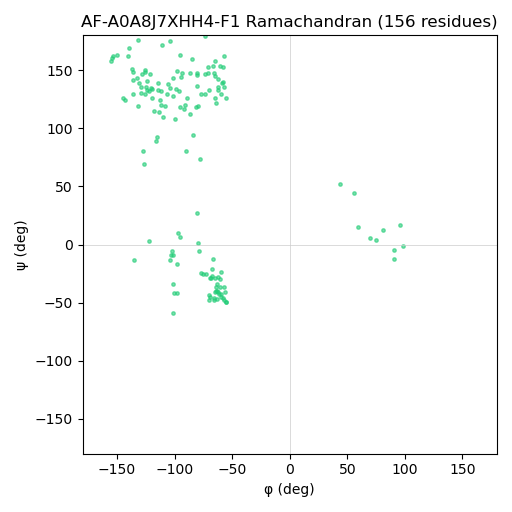 -3.661 2.313 20.965 1.00 96.31 140 GLN A C 1
ATOM 1119 O O . GLN A 1 140 ? -3.651 1.264 21.602 1.00 96.31 140 GLN A O 1
ATOM 1124 N N . LYS A 1 141 ? -2.557 2.818 20.392 1.00 96.94 141 LYS A N 1
ATOM 1125 C CA . LYS A 1 141 ? -1.245 2.147 20.331 1.00 96.94 141 LYS A CA 1
ATOM 1126 C C . LYS A 1 141 ? -1.321 0.760 19.680 1.00 96.94 141 LYS A C 1
ATOM 1128 O O . LYS A 1 141 ? -0.741 -0.199 20.188 1.00 96.94 141 LYS A O 1
ATOM 1133 N N . VAL A 1 142 ? -2.055 0.657 18.572 1.00 97.88 142 VAL A N 1
ATOM 1134 C CA . VAL A 1 142 ? -2.232 -0.599 17.829 1.00 97.88 142 VAL A CA 1
ATOM 1135 C C . VAL A 1 142 ? -2.032 -0.419 16.330 1.00 97.88 142 VAL A C 1
ATOM 1137 O O . VAL A 1 142 ? -2.448 0.581 15.739 1.00 97.88 142 VAL A O 1
ATOM 1140 N N . TRP A 1 143 ? -1.439 -1.440 15.722 1.00 98.00 143 TRP A N 1
ATOM 1141 C CA . TRP A 1 143 ? -1.512 -1.722 14.298 1.00 98.00 143 TRP A CA 1
ATOM 1142 C C . TRP A 1 143 ? -2.725 -2.607 14.042 1.00 98.00 143 TRP A C 1
ATOM 1144 O O . TRP A 1 143 ? -2.858 -3.660 14.665 1.00 98.00 143 TRP A O 1
ATOM 1154 N N . VAL A 1 144 ? -3.610 -2.197 13.136 1.00 98.50 144 VAL A N 1
ATOM 1155 C CA . VAL A 1 144 ? -4.788 -2.981 12.746 1.00 98.50 144 VAL A CA 1
ATOM 1156 C C . VAL A 1 144 ? -4.595 -3.522 11.342 1.00 98.50 144 VAL A C 1
ATOM 1158 O O . VAL A 1 144 ? -4.464 -2.760 10.391 1.00 98.50 144 VAL A O 1
ATOM 1161 N N . PHE A 1 145 ? -4.602 -4.839 11.211 1.00 98.38 145 PHE A N 1
ATOM 1162 C CA . PHE A 1 145 ? -4.406 -5.560 9.965 1.00 98.38 145 PHE A CA 1
ATOM 1163 C C . PHE A 1 145 ? -5.756 -6.023 9.434 1.00 98.38 145 PHE A C 1
ATOM 1165 O O . PHE A 1 145 ? -6.509 -6.684 10.150 1.00 98.38 145 PHE A O 1
ATOM 1172 N N . VAL A 1 146 ? -6.046 -5.716 8.172 1.00 98.69 146 VAL A N 1
ATOM 1173 C CA . VAL A 1 146 ? -7.245 -6.174 7.464 1.00 98.69 146 VAL A CA 1
ATOM 1174 C C . VAL A 1 146 ? -6.832 -7.036 6.275 1.00 98.69 146 VAL A C 1
ATOM 1176 O O . VAL A 1 146 ? -6.179 -6.541 5.353 1.00 98.69 146 VAL A O 1
ATOM 1179 N N . GLY A 1 147 ? -7.182 -8.325 6.323 1.00 98.44 147 GLY A N 1
ATOM 1180 C CA . GLY A 1 147 ? -6.846 -9.335 5.313 1.00 98.44 147 GLY A CA 1
ATOM 1181 C C . GLY A 1 147 ? -7.486 -9.038 3.967 1.00 98.44 147 GLY A C 1
ATOM 1182 O O . GLY A 1 147 ? -8.708 -8.932 3.866 1.00 98.44 147 GLY A O 1
ATOM 1183 N N . VAL A 1 148 ? -6.670 -8.902 2.923 1.00 98.38 148 VAL A N 1
ATOM 1184 C CA . VAL A 1 148 ? -7.148 -8.598 1.565 1.00 98.38 148 VAL A CA 1
ATOM 1185 C C . VAL A 1 148 ? -7.916 -9.775 0.954 1.00 98.38 148 VAL A C 1
ATOM 1187 O O . VAL A 1 148 ? -8.787 -9.559 0.109 1.00 98.38 148 VAL A O 1
ATOM 1190 N N . TYR A 1 149 ? -7.605 -11.013 1.341 1.00 97.19 149 TYR A N 1
ATOM 1191 C CA . TYR A 1 149 ? -8.226 -12.225 0.808 1.00 97.19 149 TYR A CA 1
ATOM 1192 C C . TYR A 1 149 ? -9.303 -12.788 1.727 1.00 97.19 149 TYR A C 1
ATOM 1194 O O . TYR A 1 149 ? -10.341 -13.221 1.224 1.00 97.19 149 TYR A O 1
ATOM 1202 N N . ASP A 1 150 ? -9.074 -12.804 3.041 1.00 97.50 150 ASP A N 1
ATOM 1203 C CA . ASP A 1 150 ? -9.995 -13.430 3.997 1.00 97.50 150 ASP A CA 1
ATOM 1204 C C . ASP A 1 150 ? -10.892 -12.443 4.765 1.00 97.50 150 ASP A C 1
ATOM 1206 O O . ASP A 1 150 ? -11.801 -12.871 5.484 1.00 97.50 150 ASP A O 1
ATOM 1210 N N . SER A 1 151 ? -10.666 -11.136 4.585 1.00 98.31 151 SER A N 1
ATOM 1211 C CA . SER A 1 151 ? -11.407 -10.037 5.217 1.00 98.31 151 SER A CA 1
ATOM 1212 C C . SER A 1 151 ? -11.372 -10.029 6.748 1.00 98.31 151 SER A C 1
ATOM 1214 O O . SER A 1 151 ? -12.175 -9.329 7.375 1.00 98.31 151 SER A O 1
ATOM 1216 N N . LYS A 1 152 ? -10.465 -10.779 7.383 1.00 98.19 152 LYS A N 1
ATOM 1217 C CA . LYS A 1 152 ? -10.342 -10.785 8.840 1.00 98.19 152 LYS A CA 1
ATOM 1218 C C . LYS A 1 152 ? -9.555 -9.588 9.334 1.00 98.19 152 LYS A C 1
ATOM 1220 O O . LYS A 1 152 ? -8.617 -9.118 8.696 1.00 98.19 152 LYS A O 1
ATOM 1225 N N . VAL A 1 153 ? -9.937 -9.145 10.527 1.00 98.38 153 VAL A N 1
ATOM 1226 C CA . VAL A 1 153 ? -9.260 -8.080 11.258 1.00 98.38 153 VAL A CA 1
ATOM 1227 C C . VAL A 1 153 ? -8.486 -8.692 12.420 1.00 98.38 153 VAL A C 1
ATOM 1229 O O . VAL A 1 153 ? -9.045 -9.473 13.191 1.00 98.38 153 VAL A O 1
ATOM 1232 N N . HIS A 1 154 ? -7.212 -8.341 12.551 1.00 96.25 154 HIS A N 1
ATOM 1233 C CA . HIS A 1 154 ? -6.395 -8.646 13.726 1.00 96.25 154 HIS A CA 1
ATOM 1234 C C . HIS A 1 154 ? -5.513 -7.451 14.079 1.00 96.25 154 HIS A C 1
ATOM 1236 O O . HIS A 1 154 ? -5.434 -6.485 13.320 1.00 96.25 154 HIS A O 1
ATOM 1242 N N . THR A 1 155 ? -4.876 -7.491 15.246 1.00 97.06 155 THR A N 1
ATOM 1243 C CA . THR A 1 155 ? -4.088 -6.362 15.742 1.00 97.06 155 THR A CA 1
ATOM 1244 C C . THR A 1 155 ? -2.774 -6.779 16.356 1.00 97.06 155 THR A C 1
ATOM 1246 O O . THR A 1 155 ? -2.694 -7.829 16.993 1.00 97.06 155 THR A O 1
ATOM 1249 N N . GLU A 1 156 ? -1.804 -5.879 16.279 1.00 94.88 156 GLU A N 1
ATOM 1250 C CA . GLU A 1 156 ? -0.544 -5.951 17.009 1.00 94.88 156 GLU A CA 1
ATOM 1251 C C . GLU A 1 156 ? -0.321 -4.657 17.805 1.00 94.88 156 GLU A C 1
ATOM 1253 O O . GLU A 1 156 ? -0.803 -3.595 17.399 1.00 94.88 156 GLU A O 1
ATOM 1258 N N . PRO A 1 157 ? 0.373 -4.709 18.953 1.00 95.44 157 PRO A N 1
ATOM 1259 C CA . PRO A 1 157 ? 0.761 -3.502 19.676 1.00 95.44 157 PRO A CA 1
ATOM 1260 C C . PRO A 1 157 ? 1.776 -2.668 18.875 1.00 95.44 157 PRO A C 1
ATOM 1262 O O . PRO A 1 157 ? 2.602 -3.220 18.148 1.00 95.44 157 PRO A O 1
ATOM 1265 N N . MET A 1 158 ? 1.709 -1.343 19.033 1.00 89.94 158 MET A N 1
ATOM 1266 C CA . MET A 1 158 ? 2.694 -0.381 18.508 1.00 89.94 158 MET A CA 1
ATOM 1267 C C . MET A 1 158 ? 3.917 -0.222 19.403 1.00 89.94 158 MET A C 1
ATOM 1269 O O . MET A 1 158 ? 3.740 -0.183 20.644 1.00 89.94 1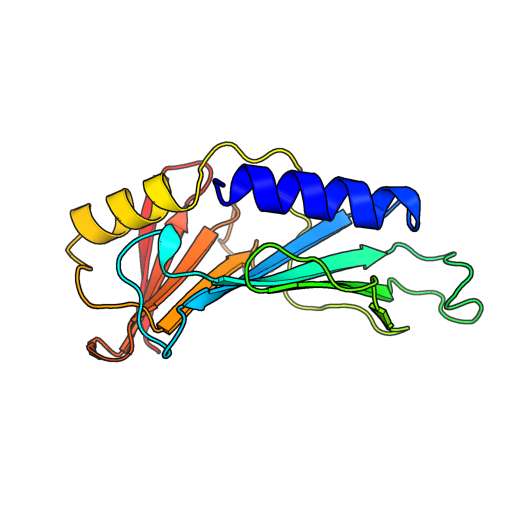58 MET A O 1
#

pLDDT: mean 96.06, std 3.75, range [81.25, 98.81]

Mean predicted aligned error: 2.93 Å

Foldseek 3Di:
DFVLVVVVVVVVLCCVQQVQKFWFKKKWFADVQWDLARVRGFKIKTKTWRAPDDPVQNPQNGIWIWIWMGGRHDIDHIDTDSDDDDFFDGDDPDFDDTPRLQSVLCVVVVNRGIFRMWMFGQGPDPPRDATWTWTHHVVVQWTWTAGSPPRDIDIDGD

Radius of gyration: 15.75 Å; Cα contacts (8 Å, |Δi|>4): 349; chains: 1; bounding box: 43×34×40 Å

Nearest PDB structures (foldseek):
  8rnu-assembly1_C  TM=6.203E-01  e=1.737E+00  Homo sapiens
  6wg3-assembly1_B  TM=6.054E-01  e=2.292E+00  Homo sapiens
  8rol-assembly1_A  TM=6.485E-01  e=3.573E+00  Homo sapiens
  7w1m-assembly1_B  TM=4.576E-01  e=1.391E+00  Homo sapiens
  8pq5-assembly1_B  TM=5.179E-01  e=3.777E+00  Homo sapiens

Secondary structure (DSSP, 8-state):
--HHHHHHHHHHHHHHH-TT-EEEEEEEEEGGG-BSSGGGEEEEEEEEEE-S--SSSTT--S-EEEEEEEETTEE---EEESS---SBPPPPSPPS--HHHHHHHHHHTT--SPBSEEEEE-B--TT--S-EEEEEETTTTEEEEEETTT--EEEEE-

Sequence (158 aa):
MSFLEILMKAWKIVTAQYPNAQFYEADGRPEGGSGTKPDDVQEWRFVYNIPPGSKECPDTPSNTTVMLRYYKGSFSKPSHVCEPWLEDVIIPLPIKMDLGEAITLMQKAGYTDPFSSVTLRWPLYPGVREPYYIFGIPSQKVWVFVGVYDSKVHTEPM